Protein AF-A0A2R4CEJ2-F1 (afdb_monomer)

Structure (mmCIF, N/CA/C/O backbone):
data_AF-A0A2R4CEJ2-F1
#
_entry.id   AF-A0A2R4CEJ2-F1
#
loop_
_atom_site.group_PDB
_atom_site.id
_atom_site.type_symbol
_atom_site.label_atom_id
_atom_site.label_alt_id
_atom_site.label_comp_id
_atom_site.label_asym_id
_atom_site.label_entity_id
_atom_site.label_seq_id
_atom_site.pdbx_PDB_ins_code
_atom_site.Cartn_x
_atom_site.Cartn_y
_atom_site.Cartn_z
_atom_site.occupancy
_atom_site.B_iso_or_equiv
_atom_site.auth_seq_id
_atom_site.auth_comp_id
_atom_site.auth_asym_id
_atom_site.auth_atom_id
_atom_site.pdbx_PDB_model_num
ATOM 1 N N . MET A 1 1 ? 48.692 -15.172 18.052 1.00 44.72 1 MET A N 1
ATOM 2 C CA . MET A 1 1 ? 47.766 -15.759 17.066 1.00 44.72 1 MET A CA 1
ATOM 3 C C . MET A 1 1 ? 46.456 -15.059 17.338 1.00 44.72 1 MET A C 1
ATOM 5 O O . MET A 1 1 ? 45.865 -15.313 18.376 1.00 44.72 1 MET A O 1
ATOM 9 N N . ASN A 1 2 ? 46.172 -14.012 16.568 1.00 40.38 2 ASN A N 1
ATOM 10 C CA . ASN A 1 2 ? 45.039 -13.138 16.839 1.00 40.38 2 ASN A CA 1
ATOM 11 C C . ASN A 1 2 ? 43.771 -13.862 16.402 1.00 40.38 2 ASN A C 1
ATOM 13 O O . ASN A 1 2 ? 43.618 -14.170 15.222 1.00 40.38 2 ASN A O 1
ATOM 17 N N . ASP A 1 3 ? 42.916 -14.143 17.377 1.00 45.72 3 ASP A N 1
ATOM 18 C CA . ASP A 1 3 ? 41.530 -14.541 17.183 1.00 45.72 3 ASP A CA 1
ATOM 19 C C . ASP A 1 3 ? 40.802 -13.311 16.625 1.00 45.72 3 ASP A C 1
ATOM 21 O O . ASP A 1 3 ? 40.482 -12.365 17.347 1.00 45.72 3 ASP A O 1
ATOM 25 N N . HIS A 1 4 ? 40.685 -13.244 15.301 1.00 47.09 4 HIS A N 1
ATOM 26 C CA . HIS A 1 4 ? 39.773 -12.316 14.655 1.00 47.09 4 HIS A CA 1
ATOM 27 C C . HIS A 1 4 ? 38.403 -12.980 14.692 1.00 47.09 4 HIS A C 1
ATOM 29 O O . HIS A 1 4 ? 3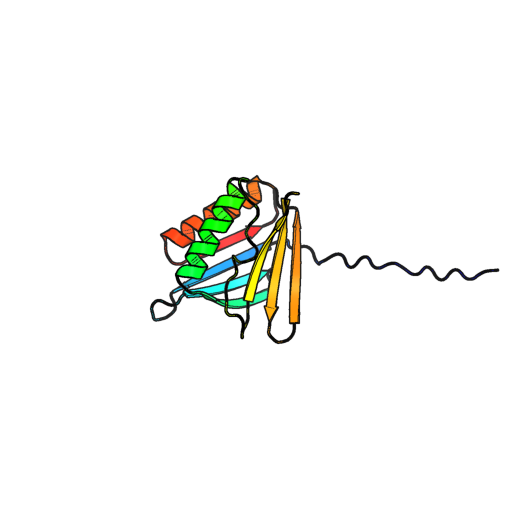8.064 -13.758 13.806 1.00 47.09 4 HIS A O 1
ATOM 35 N N . THR A 1 5 ? 37.643 -12.696 15.748 1.00 50.09 5 THR A N 1
ATOM 36 C CA . THR A 1 5 ? 36.199 -12.899 15.753 1.00 50.09 5 THR A CA 1
ATOM 37 C C . THR A 1 5 ? 35.649 -12.144 14.552 1.00 50.09 5 THR A C 1
ATOM 39 O O . THR A 1 5 ? 35.700 -10.914 14.511 1.00 50.09 5 THR A O 1
ATOM 42 N N . GLU A 1 6 ? 35.198 -12.882 13.542 1.00 46.72 6 GLU A N 1
ATOM 43 C CA . GLU A 1 6 ? 34.441 -12.339 12.426 1.00 46.72 6 GLU A CA 1
ATOM 44 C C . GLU A 1 6 ? 33.155 -11.741 13.004 1.00 46.72 6 GLU A C 1
ATOM 46 O O . GLU A 1 6 ? 32.191 -12.440 13.320 1.00 46.72 6 GLU A O 1
ATOM 51 N N . GLU A 1 7 ? 33.178 -10.427 13.219 1.00 42.41 7 GLU A N 1
ATOM 52 C CA . GLU A 1 7 ? 31.991 -9.610 13.406 1.00 42.41 7 GLU A CA 1
ATOM 53 C C . GLU A 1 7 ? 31.215 -9.708 12.092 1.00 42.41 7 GLU A C 1
ATOM 55 O O . GLU A 1 7 ? 31.474 -8.991 11.127 1.00 42.41 7 GLU A O 1
ATOM 60 N N . ASN A 1 8 ? 30.342 -10.713 12.016 1.00 42.81 8 ASN A N 1
ATOM 61 C CA . ASN A 1 8 ? 29.411 -10.884 10.920 1.00 42.81 8 ASN A CA 1
ATOM 62 C C . ASN A 1 8 ? 28.513 -9.646 10.939 1.00 42.81 8 ASN A C 1
ATOM 64 O O . ASN A 1 8 ? 27.565 -9.570 11.722 1.00 42.81 8 ASN A O 1
ATOM 68 N N . ALA A 1 9 ? 28.878 -8.644 10.140 1.00 48.19 9 ALA A N 1
ATOM 69 C CA . ALA A 1 9 ? 28.053 -7.494 9.846 1.00 48.19 9 ALA A CA 1
ATOM 70 C C . ALA A 1 9 ? 26.783 -8.034 9.191 1.00 48.19 9 ALA A C 1
ATOM 72 O O . ALA A 1 9 ? 26.710 -8.220 7.977 1.00 48.19 9 ALA A O 1
ATOM 73 N N . MET A 1 10 ? 25.794 -8.343 10.026 1.00 43.81 10 MET A N 1
ATOM 74 C CA . MET A 1 10 ? 24.420 -8.523 9.614 1.00 43.81 10 MET A CA 1
ATOM 75 C C . MET A 1 10 ? 24.007 -7.159 9.076 1.00 43.81 10 MET A C 1
ATOM 77 O O . MET A 1 10 ? 23.606 -6.271 9.822 1.00 43.81 10 MET A O 1
ATOM 81 N N . THR A 1 11 ? 24.243 -6.944 7.784 1.00 47.41 11 THR A N 1
ATOM 82 C CA . THR A 1 11 ? 23.563 -5.885 7.058 1.00 47.41 11 THR A CA 1
ATOM 83 C C . THR A 1 11 ? 22.089 -6.150 7.309 1.00 47.41 11 THR A C 1
ATOM 85 O O . THR A 1 11 ? 21.596 -7.239 7.016 1.00 47.41 11 THR A O 1
ATOM 88 N N . ASP A 1 12 ? 21.430 -5.220 7.993 1.00 55.81 12 ASP A N 1
ATOM 89 C CA . ASP A 1 12 ? 20.002 -5.279 8.284 1.00 55.81 12 ASP A CA 1
ATOM 90 C C . ASP A 1 12 ? 19.277 -5.117 6.939 1.00 55.81 12 ASP A C 1
ATOM 92 O O . ASP A 1 12 ? 18.872 -4.029 6.535 1.00 55.81 12 ASP A O 1
ATOM 96 N N . GLN A 1 13 ? 19.276 -6.185 6.138 1.00 74.94 13 GLN A N 1
ATOM 97 C CA . GLN A 1 13 ? 18.490 -6.250 4.924 1.00 74.94 13 GLN A CA 1
ATOM 98 C C . GLN A 1 13 ? 17.042 -6.334 5.377 1.00 74.94 13 GLN A C 1
ATOM 100 O O . GLN A 1 13 ? 16.637 -7.305 6.024 1.00 74.94 13 GLN A O 1
ATOM 105 N N . LEU A 1 14 ? 16.275 -5.299 5.036 1.00 87.81 14 LEU A N 1
ATOM 106 C CA . LEU A 1 14 ? 14.835 -5.306 5.229 1.00 87.81 14 LEU A CA 1
ATOM 107 C C . LEU A 1 14 ? 14.245 -6.574 4.593 1.00 87.81 14 LEU A C 1
ATOM 109 O O . LEU A 1 14 ? 14.719 -7.016 3.540 1.00 87.81 14 LEU A O 1
ATOM 113 N N . PRO A 1 15 ? 13.233 -7.186 5.228 1.00 91.19 15 PRO A N 1
ATOM 114 C CA . PRO A 1 15 ? 12.600 -8.372 4.680 1.00 91.19 15 PRO A CA 1
ATOM 115 C C . PRO A 1 15 ? 12.001 -8.065 3.304 1.00 91.19 15 PRO A C 1
ATOM 117 O O . PRO A 1 15 ? 11.393 -7.016 3.094 1.00 91.19 15 PRO A O 1
ATOM 120 N N . GLU A 1 16 ? 12.138 -9.004 2.375 1.00 93.00 16 GLU A N 1
ATOM 121 C CA . GLU A 1 16 ? 11.598 -8.853 1.026 1.00 93.00 16 GLU A CA 1
ATOM 122 C C . GLU A 1 16 ? 10.059 -8.849 1.045 1.00 93.00 16 GLU A C 1
ATOM 124 O O . GLU A 1 16 ? 9.418 -9.673 1.708 1.00 93.00 16 GLU A O 1
ATOM 129 N N . LEU A 1 17 ? 9.455 -7.917 0.314 1.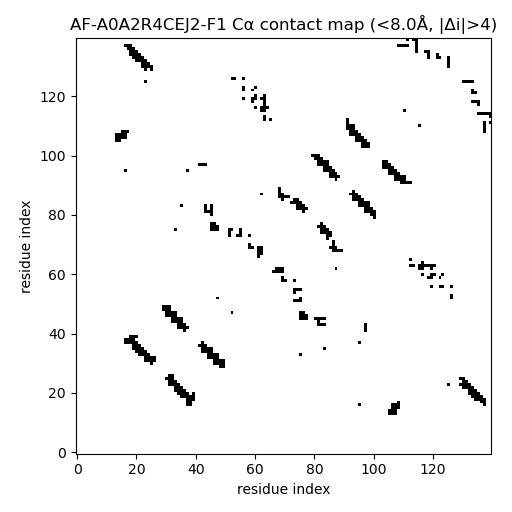00 91.75 17 LEU A N 1
ATOM 130 C CA . LEU A 1 17 ? 8.038 -7.903 -0.019 1.00 91.75 17 LEU A CA 1
ATOM 131 C C . LEU A 1 17 ? 7.850 -8.718 -1.297 1.00 91.75 17 LEU A C 1
ATOM 133 O O . LEU A 1 17 ? 8.432 -8.392 -2.317 1.00 91.75 17 LEU A O 1
ATOM 137 N N . VAL A 1 18 ? 7.014 -9.749 -1.265 1.00 91.31 18 VAL A N 1
ATOM 138 C CA . VAL A 1 18 ? 6.730 -10.620 -2.421 1.00 91.31 18 VAL A CA 1
ATOM 139 C C . VAL A 1 18 ? 5.306 -10.402 -2.935 1.00 91.31 18 VAL A C 1
ATOM 141 O O . VAL A 1 18 ? 5.029 -10.527 -4.130 1.00 91.31 18 VAL A O 1
ATOM 144 N N . SER A 1 19 ? 4.393 -10.050 -2.030 1.00 92.25 19 SER A N 1
ATOM 145 C CA . SER A 1 19 ? 2.986 -9.810 -2.341 1.00 92.25 19 SER A CA 1
ATOM 146 C C . SER A 1 19 ? 2.397 -8.713 -1.462 1.00 92.25 19 SER A C 1
ATOM 148 O O . SER A 1 19 ? 2.648 -8.689 -0.253 1.00 92.25 19 SER A O 1
ATOM 150 N N . LEU A 1 20 ? 1.533 -7.896 -2.050 1.00 93.00 20 LEU A N 1
ATOM 151 C CA . LEU A 1 20 ? 0.717 -6.883 -1.394 1.00 93.00 20 LEU A CA 1
ATOM 152 C C . LEU A 1 20 ? -0.742 -7.117 -1.784 1.00 93.00 20 LEU A C 1
ATOM 154 O O . LEU A 1 20 ? -1.065 -7.175 -2.967 1.00 93.00 20 LEU A O 1
ATOM 158 N N . ARG A 1 21 ? -1.624 -7.197 -0.792 1.00 94.69 21 ARG A N 1
ATOM 159 C CA . ARG A 1 21 ? -3.071 -7.136 -0.991 1.00 94.69 21 ARG A CA 1
ATOM 160 C C . ARG A 1 21 ? -3.630 -5.920 -0.265 1.00 94.69 21 ARG A C 1
ATOM 162 O O . ARG A 1 21 ? -3.295 -5.710 0.899 1.00 94.69 21 ARG A O 1
ATOM 169 N N . ILE A 1 22 ? -4.491 -5.156 -0.931 1.00 93.50 22 ILE A N 1
ATOM 170 C CA . ILE A 1 22 ? -5.271 -4.075 -0.324 1.00 93.50 22 ILE A CA 1
ATOM 171 C C . ILE A 1 22 ? -6.744 -4.307 -0.639 1.00 93.50 22 ILE A C 1
ATOM 173 O O . ILE A 1 22 ? -7.138 -4.330 -1.800 1.00 93.50 22 ILE A O 1
ATOM 177 N N . GLU A 1 23 ? -7.563 -4.473 0.387 1.00 94.25 23 GLU A N 1
ATOM 178 C CA . GLU A 1 23 ? -9.011 -4.624 0.267 1.00 94.25 23 GLU A CA 1
ATOM 179 C C . GLU A 1 23 ? -9.674 -3.366 0.819 1.00 94.25 23 GLU A C 1
ATOM 181 O O . GLU A 1 23 ? -9.566 -3.088 2.011 1.00 94.25 23 GLU A O 1
ATOM 186 N N . PHE A 1 24 ? -10.348 -2.607 -0.043 1.00 90.94 24 PHE A N 1
ATOM 187 C CA . PHE A 1 24 ? -11.159 -1.463 0.353 1.00 90.94 24 PHE A CA 1
ATOM 188 C C . PHE A 1 24 ? -12.615 -1.887 0.466 1.00 90.94 24 PHE A C 1
ATOM 190 O O . PHE A 1 24 ? -13.221 -2.324 -0.514 1.00 90.94 24 PHE A O 1
ATOM 197 N N . THR A 1 25 ? -13.187 -1.703 1.648 1.00 88.69 25 THR A N 1
ATOM 198 C CA . THR A 1 25 ? -14.608 -1.926 1.914 1.00 88.69 25 THR A CA 1
ATOM 199 C C . THR A 1 25 ? -15.263 -0.621 2.332 1.00 88.69 25 THR A C 1
ATOM 201 O O . THR A 1 25 ? -14.694 0.149 3.112 1.00 88.69 25 THR A O 1
ATOM 204 N N . LEU A 1 26 ? -16.478 -0.374 1.844 1.00 77.06 26 LEU A N 1
ATOM 205 C CA . LEU A 1 26 ? -17.318 0.688 2.389 1.00 77.06 26 LEU A CA 1
ATOM 206 C C . LEU A 1 26 ? -17.664 0.333 3.840 1.00 77.06 26 LEU A C 1
ATOM 208 O O . LEU A 1 26 ? -18.306 -0.689 4.094 1.00 77.06 26 LEU A O 1
ATOM 212 N N . ALA A 1 27 ? -17.238 1.162 4.795 1.00 62.34 27 ALA A N 1
ATOM 213 C CA . ALA A 1 27 ? -17.790 1.080 6.137 1.00 62.34 27 ALA A CA 1
ATOM 214 C C . ALA A 1 27 ? -19.194 1.709 6.127 1.00 62.34 27 ALA A C 1
ATOM 216 O O . ALA A 1 27 ? -19.596 2.392 5.183 1.00 62.34 27 ALA A O 1
ATOM 217 N N . ILE A 1 28 ? -19.991 1.456 7.164 1.00 49.78 28 ILE A N 1
ATOM 218 C CA . ILE A 1 28 ? -21.330 2.047 7.273 1.00 49.78 28 ILE A CA 1
ATOM 219 C C . ILE A 1 28 ? -21.171 3.566 7.489 1.00 49.78 28 ILE A C 1
ATOM 221 O O . ILE A 1 28 ? -20.893 3.994 8.605 1.00 49.78 28 ILE A O 1
ATOM 225 N N . GLY A 1 29 ? -21.336 4.372 6.432 1.00 56.03 29 GLY A N 1
ATOM 226 C CA . GLY A 1 29 ? -21.088 5.824 6.428 1.00 56.03 29 GLY A CA 1
ATOM 227 C C . GLY A 1 29 ? -20.330 6.284 5.171 1.00 56.03 29 GLY A C 1
ATOM 228 O O . GLY A 1 29 ? -20.300 5.565 4.178 1.00 56.03 29 GLY A O 1
ATOM 229 N N . GLU A 1 30 ? -19.730 7.483 5.199 1.00 57.34 30 GLU A N 1
ATOM 230 C CA . GLU A 1 30 ? -18.782 7.956 4.161 1.00 57.34 30 GLU A CA 1
ATOM 231 C C . GLU A 1 30 ? -17.343 7.448 4.392 1.00 57.34 30 GLU A C 1
ATOM 233 O O . GLU A 1 30 ? -16.458 7.669 3.563 1.00 57.34 30 GLU A O 1
ATOM 238 N N . ASP A 1 31 ? -17.109 6.755 5.506 1.00 72.94 31 ASP A N 1
ATOM 239 C CA . ASP A 1 31 ? -15.795 6.249 5.884 1.00 72.94 31 ASP A CA 1
ATOM 240 C C . ASP A 1 31 ? -15.482 4.940 5.147 1.00 72.94 31 ASP A C 1
ATOM 242 O O . ASP A 1 31 ? -16.326 4.049 5.012 1.00 72.94 31 ASP A O 1
ATOM 246 N N . LYS A 1 32 ? -14.247 4.805 4.658 1.00 82.19 32 LYS A N 1
ATOM 247 C CA . LYS A 1 32 ? -13.743 3.555 4.082 1.00 82.19 32 LYS A CA 1
ATOM 248 C C . LYS A 1 32 ? -12.884 2.835 5.109 1.00 82.19 32 LYS A C 1
ATOM 250 O O . LYS A 1 32 ? -12.224 3.461 5.934 1.00 82.19 32 LYS A O 1
ATOM 255 N N . GLU A 1 33 ? -12.847 1.518 5.016 1.00 90.56 33 GLU A N 1
ATOM 256 C CA . GLU A 1 33 ? -11.854 0.701 5.705 1.00 90.56 33 GLU A CA 1
ATOM 257 C C . GLU A 1 33 ? -10.963 0.043 4.654 1.00 90.56 33 GLU A C 1
ATOM 259 O O . GLU A 1 33 ? -11.455 -0.445 3.634 1.00 90.56 33 GLU A O 1
ATOM 264 N N . ALA A 1 34 ? -9.653 0.060 4.888 1.00 92.75 34 ALA A N 1
ATOM 265 C CA . ALA A 1 34 ? -8.695 -0.679 4.088 1.00 92.75 34 ALA A CA 1
ATOM 266 C C . ALA A 1 34 ? -8.050 -1.770 4.934 1.00 92.75 34 ALA A C 1
ATOM 268 O O . ALA A 1 34 ? -7.423 -1.497 5.959 1.00 92.75 34 ALA A O 1
ATOM 269 N N . ARG A 1 35 ? -8.149 -3.010 4.468 1.00 94.94 35 ARG A N 1
ATOM 270 C CA . ARG A 1 35 ? -7.343 -4.114 4.970 1.00 94.94 35 ARG A CA 1
ATOM 271 C C . ARG A 1 35 ? -6.133 -4.280 4.065 1.00 94.94 35 ARG A C 1
ATOM 273 O O . ARG A 1 35 ? -6.277 -4.609 2.892 1.00 94.94 35 ARG A O 1
ATOM 280 N N . VAL A 1 36 ? -4.943 -4.081 4.615 1.00 94.75 36 VAL A N 1
ATOM 281 C CA . VAL A 1 36 ? -3.682 -4.268 3.895 1.00 94.75 36 VAL A CA 1
ATOM 282 C C . VAL A 1 36 ? -2.975 -5.494 4.434 1.00 94.75 36 VAL A C 1
ATOM 284 O O . VAL A 1 36 ? -2.759 -5.589 5.638 1.00 94.75 36 VAL A O 1
ATOM 287 N N . THR A 1 37 ? -2.582 -6.407 3.551 1.00 95.62 37 THR A N 1
ATOM 288 C CA . THR A 1 37 ? -1.826 -7.612 3.891 1.00 95.62 37 THR A CA 1
ATOM 289 C C . THR A 1 37 ? -0.529 -7.669 3.085 1.00 95.62 37 THR A C 1
ATOM 291 O O . THR A 1 37 ? -0.552 -7.711 1.856 1.00 95.62 37 THR A O 1
ATOM 294 N N . LEU A 1 38 ? 0.606 -7.724 3.785 1.00 93.81 38 LEU A N 1
ATOM 295 C CA . LEU A 1 38 ? 1.940 -7.932 3.220 1.00 93.81 38 LEU A CA 1
ATOM 296 C C . LEU A 1 38 ? 2.353 -9.398 3.391 1.00 93.81 38 LEU A C 1
ATOM 298 O O . LEU A 1 38 ? 2.149 -9.994 4.455 1.00 93.81 38 LEU A O 1
ATOM 302 N N . ASN A 1 39 ? 2.929 -9.994 2.343 1.00 93.81 39 ASN A N 1
ATOM 303 C CA . ASN A 1 39 ? 3.414 -11.385 2.330 1.00 93.81 39 ASN A CA 1
ATOM 304 C C . ASN A 1 39 ? 2.391 -12.408 2.869 1.00 93.81 39 ASN A C 1
ATOM 306 O O . ASN A 1 39 ? 2.748 -13.374 3.546 1.00 93.81 39 ASN A O 1
ATOM 310 N N . GLY A 1 40 ? 1.098 -12.151 2.648 1.00 90.62 40 GLY A N 1
ATOM 311 C CA . GLY A 1 40 ? -0.008 -13.006 3.088 1.00 90.62 40 GLY A CA 1
ATOM 312 C C . GLY A 1 40 ? -0.211 -13.127 4.606 1.00 90.62 40 GLY A C 1
ATOM 313 O O . GLY A 1 40 ? -1.068 -13.901 5.024 1.00 90.62 40 GLY A O 1
ATOM 314 N N . SER A 1 41 ? 0.551 -12.411 5.441 1.00 90.44 41 SER A N 1
ATOM 315 C CA . SER A 1 41 ? 0.541 -12.628 6.897 1.00 90.44 41 SER A CA 1
ATOM 316 C C . SER A 1 41 ? 0.577 -11.352 7.733 1.00 90.44 41 SER A C 1
ATOM 318 O O . SER A 1 41 ? -0.125 -11.279 8.742 1.00 90.44 41 SER A O 1
ATOM 320 N N . ASP A 1 42 ? 1.323 -10.322 7.327 1.00 93.06 42 ASP A N 1
ATOM 321 C CA . ASP A 1 42 ? 1.376 -9.066 8.076 1.00 93.06 42 ASP A CA 1
ATOM 322 C C . ASP A 1 42 ? 0.197 -8.183 7.665 1.00 93.06 42 ASP A C 1
ATOM 324 O O . ASP A 1 42 ? 0.180 -7.645 6.562 1.00 93.06 42 ASP A O 1
ATOM 328 N N . THR A 1 43 ? -0.833 -8.112 8.510 1.00 94.56 43 THR A N 1
ATOM 329 C CA . THR A 1 43 ? -2.094 -7.429 8.182 1.00 94.56 43 THR A CA 1
ATOM 330 C C . THR A 1 43 ? -2.335 -6.219 9.078 1.00 94.56 43 THR A C 1
ATOM 332 O O . THR A 1 43 ? -2.140 -6.300 10.293 1.00 94.56 43 THR A O 1
ATOM 335 N N . ALA A 1 44 ? -2.804 -5.125 8.484 1.00 93.62 44 ALA A N 1
ATOM 336 C CA . ALA A 1 44 ? -3.355 -3.964 9.174 1.00 93.62 44 ALA A CA 1
ATOM 337 C C . ALA A 1 44 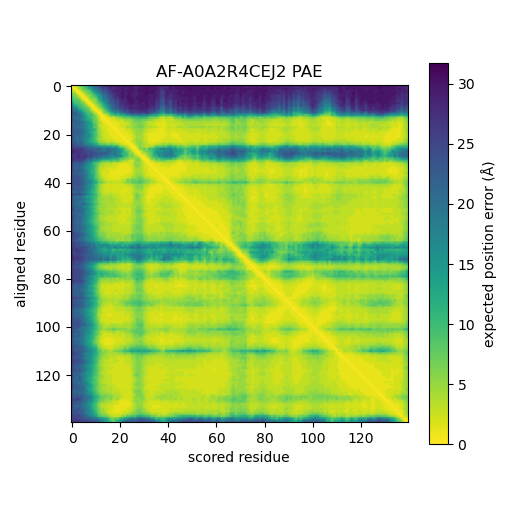? -4.754 -3.653 8.639 1.00 93.62 44 ALA A C 1
ATOM 339 O O . ALA A 1 44 ? -5.027 -3.846 7.454 1.00 93.62 44 ALA A O 1
ATOM 340 N N . ILE A 1 45 ? -5.628 -3.177 9.520 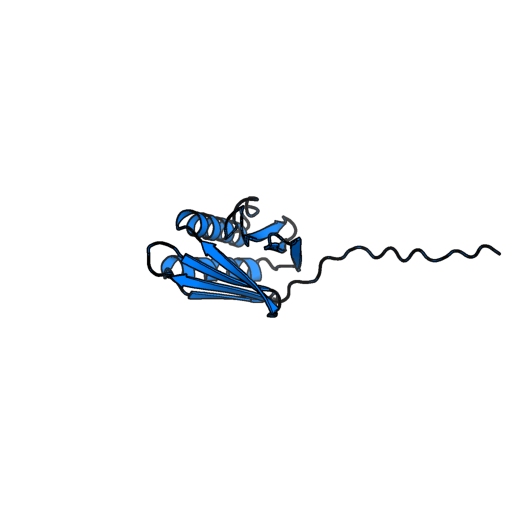1.00 92.69 45 ILE A N 1
ATOM 341 C CA . ILE A 1 45 ? -6.960 -2.687 9.171 1.00 92.69 45 ILE A CA 1
ATOM 342 C C . ILE A 1 45 ? -6.985 -1.221 9.564 1.00 92.69 45 ILE A C 1
ATOM 344 O O . ILE A 1 45 ? -6.781 -0.893 10.733 1.00 92.69 45 ILE A O 1
ATOM 348 N N . VAL A 1 46 ? -7.170 -0.345 8.582 1.00 92.06 46 VAL A N 1
ATOM 349 C CA . VAL A 1 46 ? -7.031 1.094 8.776 1.00 92.06 46 VAL A CA 1
ATOM 350 C C . VAL A 1 46 ? -8.258 1.841 8.261 1.00 92.06 46 VAL A C 1
ATOM 352 O O . VAL A 1 46 ? -8.739 1.538 7.167 1.00 92.06 46 VAL A O 1
ATOM 355 N N . PRO A 1 47 ? -8.768 2.836 9.010 1.00 91.19 47 PRO A N 1
ATOM 356 C CA . PRO A 1 47 ? -9.760 3.752 8.472 1.00 91.19 47 PRO A CA 1
ATOM 357 C C . PRO A 1 47 ? -9.117 4.609 7.378 1.00 91.19 47 PRO A C 1
ATOM 359 O O . PRO A 1 47 ? -7.952 5.002 7.474 1.00 91.19 47 PRO A O 1
ATOM 362 N N . VAL A 1 48 ? -9.879 4.906 6.335 1.00 89.38 48 VAL A N 1
ATOM 363 C CA . VAL A 1 48 ? -9.428 5.686 5.185 1.00 89.38 48 VAL A CA 1
ATOM 364 C C . VAL A 1 48 ? -10.461 6.761 4.892 1.00 89.38 48 VAL A C 1
ATOM 366 O O . VAL A 1 48 ? -11.606 6.466 4.548 1.00 89.38 48 VAL A O 1
ATOM 369 N N . SER A 1 49 ? -10.052 8.024 5.008 1.00 87.00 49 SER A N 1
ATOM 370 C CA . SER A 1 49 ? -10.900 9.136 4.583 1.00 87.00 49 SER A CA 1
ATOM 371 C C . SER A 1 49 ? -10.970 9.225 3.053 1.00 87.00 49 SER A C 1
ATOM 373 O O . SER A 1 49 ? -10.070 8.776 2.338 1.00 87.00 49 SER A O 1
ATOM 375 N N . ALA A 1 50 ? -12.006 9.884 2.529 1.00 83.06 50 ALA A N 1
ATOM 376 C CA . ALA A 1 50 ? -12.123 10.143 1.092 1.00 83.06 50 ALA A CA 1
ATOM 377 C C . ALA A 1 50 ? -10.908 10.906 0.523 1.00 83.06 50 ALA A C 1
ATOM 379 O O . ALA A 1 50 ? -10.466 10.622 -0.592 1.00 83.06 50 ALA A O 1
ATOM 380 N N . SER A 1 51 ? -10.334 11.839 1.295 1.00 85.06 51 SER A N 1
ATOM 381 C CA . SER A 1 51 ? -9.134 12.576 0.884 1.00 85.06 51 SER A CA 1
ATOM 382 C C . SER A 1 51 ? -7.901 11.677 0.837 1.00 85.06 51 SER A C 1
ATOM 384 O O . SER A 1 51 ? -7.200 11.687 -0.164 1.00 85.06 51 SER A O 1
ATOM 386 N N . GLN A 1 52 ? -7.678 10.834 1.855 1.00 87.56 52 GLN A N 1
ATOM 387 C CA . GLN A 1 52 ? -6.559 9.885 1.861 1.00 87.56 52 GLN A CA 1
ATOM 388 C C . GLN A 1 52 ? -6.639 8.920 0.686 1.00 87.56 52 GLN A C 1
ATOM 390 O O . GLN A 1 52 ? -5.634 8.649 0.044 1.00 87.56 52 GLN A O 1
ATOM 395 N N . PHE A 1 53 ? -7.837 8.421 0.391 1.00 86.69 53 PHE A N 1
ATOM 396 C CA . PHE A 1 53 ? -8.055 7.537 -0.743 1.00 86.69 53 PHE A CA 1
ATOM 397 C C . PHE A 1 53 ? -7.730 8.222 -2.077 1.00 86.69 53 PHE A C 1
ATOM 399 O O . PHE A 1 53 ? -7.037 7.645 -2.910 1.00 86.69 53 PHE A O 1
ATOM 406 N N . THR A 1 54 ? -8.173 9.472 -2.242 1.00 85.44 54 THR A N 1
ATOM 407 C CA . THR A 1 54 ? -7.898 10.284 -3.438 1.00 85.44 54 THR A CA 1
ATOM 408 C C . THR A 1 54 ? -6.404 10.573 -3.595 1.00 85.44 54 THR A C 1
ATOM 410 O O . THR A 1 54 ? -5.853 10.393 -4.678 1.00 85.44 54 THR A O 1
ATOM 413 N N . ASP A 1 55 ? -5.732 10.979 -2.516 1.00 85.88 55 ASP A N 1
ATOM 414 C CA . ASP A 1 55 ? -4.296 11.278 -2.525 1.00 85.88 55 ASP A CA 1
ATOM 415 C C . ASP A 1 55 ? -3.463 10.019 -2.810 1.00 85.88 55 ASP A C 1
ATOM 417 O O . ASP A 1 55 ? -2.459 10.074 -3.524 1.00 85.88 55 ASP A O 1
ATOM 421 N N . PHE A 1 56 ? -3.891 8.871 -2.278 1.00 86.69 56 PHE A N 1
ATOM 422 C CA . PHE A 1 56 ? -3.233 7.586 -2.488 1.00 86.69 56 PHE A CA 1
ATOM 423 C C . PHE A 1 56 ? -3.365 7.097 -3.938 1.00 86.69 56 PHE A C 1
ATOM 425 O O . PHE A 1 56 ? -2.364 6.685 -4.524 1.00 86.69 56 PHE A O 1
ATOM 432 N N . ASP A 1 57 ? -4.560 7.198 -4.536 1.00 88.19 57 ASP A N 1
ATOM 433 C CA . ASP A 1 57 ? -4.790 6.907 -5.962 1.00 88.19 57 ASP A CA 1
ATOM 434 C C . ASP A 1 57 ? -3.938 7.813 -6.864 1.00 88.19 57 ASP A C 1
ATOM 436 O O . ASP A 1 57 ? -3.160 7.332 -7.690 1.00 88.19 57 ASP A O 1
ATOM 440 N N . ALA A 1 58 ? -4.005 9.131 -6.649 1.00 85.56 58 ALA A N 1
ATOM 441 C CA . ALA A 1 58 ? -3.262 10.104 -7.446 1.00 85.56 58 ALA A CA 1
ATOM 442 C C . ALA A 1 58 ? -1.741 9.899 -7.356 1.00 85.56 58 ALA A C 1
ATOM 444 O O . ALA A 1 58 ? -1.036 9.989 -8.366 1.00 85.56 58 ALA A O 1
ATOM 445 N N . GLY A 1 59 ? -1.229 9.594 -6.160 1.00 84.06 59 GLY A N 1
ATOM 446 C CA . GLY A 1 59 ? 0.174 9.258 -5.969 1.00 84.06 59 GLY A CA 1
ATOM 447 C C . GLY A 1 59 ? 0.570 8.015 -6.766 1.00 84.06 59 GLY A C 1
ATOM 448 O O . GLY A 1 59 ? 1.549 8.051 -7.516 1.00 84.06 59 GLY A O 1
ATOM 449 N N . LEU A 1 60 ? -0.177 6.915 -6.621 1.00 85.81 60 LEU A N 1
ATOM 450 C CA . LEU A 1 60 ? 0.145 5.664 -7.310 1.00 85.81 60 LEU A CA 1
ATOM 451 C C . LEU A 1 60 ? 0.082 5.829 -8.831 1.00 85.81 60 LEU A C 1
ATOM 453 O O . LEU A 1 60 ? 0.969 5.333 -9.524 1.00 85.81 60 LEU A O 1
ATOM 457 N N . ALA A 1 61 ? -0.880 6.593 -9.353 1.00 85.06 61 ALA A N 1
ATOM 458 C CA . ALA A 1 61 ? -0.942 6.940 -10.771 1.00 85.06 61 ALA A CA 1
ATOM 459 C C . ALA A 1 61 ? 0.330 7.668 -11.253 1.00 85.06 61 ALA A C 1
ATOM 461 O O . ALA A 1 61 ? 0.858 7.358 -12.324 1.00 85.06 61 ALA A O 1
ATOM 462 N N . ALA A 1 62 ? 0.874 8.594 -10.456 1.00 83.50 62 ALA A N 1
ATOM 463 C CA . ALA A 1 62 ? 2.111 9.300 -10.794 1.00 83.50 62 ALA A CA 1
ATOM 464 C C . ALA A 1 62 ? 3.344 8.375 -10.805 1.00 83.50 62 ALA A C 1
ATOM 466 O O . ALA A 1 62 ? 4.197 8.510 -11.693 1.00 83.50 62 ALA A O 1
ATOM 467 N N . VAL A 1 63 ? 3.405 7.414 -9.872 1.00 82.19 63 VAL A N 1
ATOM 468 C CA . VAL A 1 63 ? 4.436 6.360 -9.825 1.00 82.19 63 VAL A CA 1
ATOM 469 C C . VAL A 1 63 ? 4.331 5.435 -11.036 1.00 82.19 63 VAL A C 1
ATOM 471 O O . VAL A 1 63 ? 5.335 5.188 -11.702 1.00 82.19 63 VAL A O 1
ATOM 474 N N . GLY A 1 64 ? 3.124 4.967 -11.370 1.00 81.19 64 GLY A N 1
ATOM 475 C CA . GLY A 1 64 ? 2.881 4.124 -12.545 1.00 81.19 64 GLY A CA 1
ATOM 476 C C . GLY A 1 64 ? 3.263 4.813 -13.859 1.00 81.19 64 GLY A C 1
ATOM 477 O O . GLY A 1 64 ? 3.799 4.177 -14.763 1.00 81.19 64 GLY A O 1
ATOM 478 N N . ALA A 1 65 ? 3.077 6.133 -13.939 1.00 78.44 65 ALA A N 1
ATOM 479 C CA . ALA A 1 65 ? 3.519 6.953 -15.066 1.00 78.44 65 ALA A CA 1
ATOM 480 C C . ALA A 1 65 ? 5.030 7.272 -15.056 1.00 78.44 65 ALA A C 1
ATOM 482 O O . ALA A 1 65 ? 5.517 7.927 -15.977 1.00 78.44 65 ALA A O 1
ATOM 483 N N . GLN A 1 66 ? 5.769 6.849 -14.023 1.00 74.62 66 GLN A N 1
ATOM 484 C CA . GLN A 1 66 ? 7.186 7.163 -13.793 1.00 74.62 66 GLN A CA 1
ATOM 485 C C . GLN A 1 66 ? 7.493 8.667 -13.770 1.00 74.62 66 GLN A C 1
ATOM 487 O O . GLN A 1 66 ? 8.605 9.098 -14.076 1.00 74.62 66 GLN A O 1
ATOM 492 N N . THR A 1 67 ? 6.500 9.491 -13.441 1.00 62.69 67 THR A N 1
ATOM 493 C CA . THR A 1 67 ? 6.646 10.952 -13.494 1.00 62.69 67 THR A CA 1
ATOM 494 C C . THR A 1 67 ? 7.082 11.538 -12.159 1.00 62.69 67 THR A C 1
ATOM 496 O O . THR A 1 67 ? 7.672 12.619 -12.143 1.00 62.69 67 THR A O 1
ATOM 499 N N . GLN A 1 68 ? 6.816 10.842 -11.048 1.00 63.44 68 GLN A N 1
ATOM 500 C CA . GLN A 1 68 ? 7.171 11.268 -9.695 1.00 63.44 68 GLN A CA 1
ATOM 501 C C . GLN A 1 68 ? 7.407 10.067 -8.773 1.00 63.44 68 GLN A C 1
ATOM 503 O O . GLN A 1 68 ? 6.837 8.99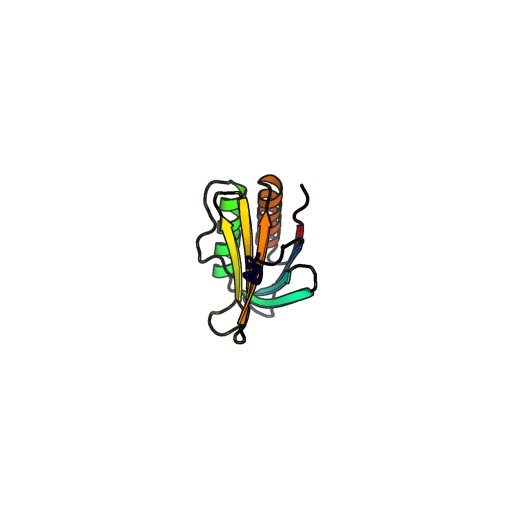5 -8.968 1.00 63.44 68 GLN A O 1
ATOM 508 N N . GLN A 1 69 ? 8.213 10.282 -7.731 1.00 67.75 69 GLN A N 1
ATOM 509 C CA . GLN A 1 69 ? 8.171 9.441 -6.536 1.00 67.75 69 GLN A CA 1
ATOM 510 C C . GLN A 1 69 ? 6.861 9.704 -5.790 1.00 67.75 69 GLN A C 1
ATOM 512 O O . GLN A 1 69 ? 6.359 10.831 -5.796 1.00 67.75 69 GLN A O 1
ATOM 517 N N . LEU A 1 70 ? 6.325 8.685 -5.120 1.00 66.06 70 LEU A N 1
ATOM 518 C CA . LEU A 1 70 ? 5.173 8.869 -4.244 1.00 66.06 70 LEU A CA 1
ATOM 519 C C . LEU A 1 70 ? 5.577 9.840 -3.125 1.00 66.06 70 LEU A C 1
ATOM 521 O O . LEU A 1 70 ? 6.541 9.553 -2.411 1.00 66.06 70 LEU A O 1
ATOM 525 N N . PRO A 1 71 ? 4.912 10.998 -2.966 1.00 59.78 71 PRO A N 1
ATOM 526 C CA . PRO A 1 71 ? 5.267 11.913 -1.895 1.00 59.78 71 PRO A CA 1
ATOM 527 C C . PRO A 1 71 ? 5.097 11.203 -0.548 1.00 59.78 71 PRO A C 1
ATOM 529 O O . PRO A 1 71 ? 4.106 10.498 -0.339 1.00 59.78 71 PRO A O 1
ATOM 532 N N . ALA A 1 72 ? 6.051 11.414 0.366 1.00 53.22 72 ALA A N 1
ATOM 533 C CA . ALA A 1 72 ? 5.992 10.941 1.747 1.00 53.22 72 ALA A CA 1
ATOM 534 C C . ALA A 1 72 ? 4.734 11.516 2.427 1.00 53.22 72 ALA A C 1
ATOM 536 O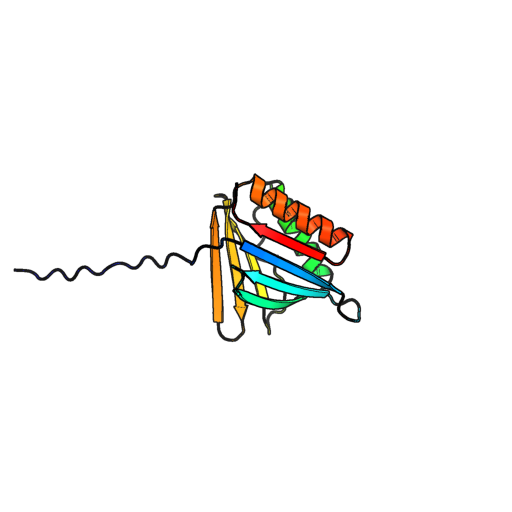 O . ALA A 1 72 ? 4.738 12.623 2.962 1.00 53.22 72 ALA A O 1
ATOM 537 N N . GLY A 1 73 ? 3.611 10.811 2.311 1.00 54.47 73 GLY A N 1
ATOM 538 C CA . GLY A 1 73 ? 2.289 11.378 2.579 1.00 54.47 73 GLY A CA 1
ATOM 539 C C . GLY A 1 73 ? 1.131 10.526 2.067 1.00 54.47 73 GLY A C 1
ATOM 540 O O . GLY A 1 73 ? 0.095 10.477 2.729 1.00 54.47 73 GLY A O 1
ATOM 541 N N . ALA A 1 74 ? 1.317 9.781 0.973 1.00 70.62 74 ALA A N 1
ATOM 542 C CA . ALA A 1 74 ? 0.339 8.797 0.513 1.00 70.62 74 ALA A CA 1
ATOM 543 C C . ALA A 1 74 ? 0.342 7.579 1.454 1.00 70.62 74 ALA A C 1
ATOM 545 O O . ALA A 1 74 ? 1.084 6.611 1.298 1.00 70.62 74 ALA A O 1
ATOM 546 N N . SER A 1 75 ? -0.481 7.668 2.492 1.00 86.38 75 SER A N 1
ATOM 547 C CA . SER A 1 75 ? -0.614 6.650 3.527 1.00 86.38 75 SER A CA 1
ATOM 548 C C . SER A 1 75 ? -2.067 6.492 3.937 1.00 86.38 75 SER A C 1
ATOM 550 O O . SER A 1 75 ? -2.836 7.455 3.937 1.00 86.38 75 SER A O 1
ATOM 552 N N . LEU A 1 76 ? -2.415 5.272 4.314 1.00 90.00 76 LEU A N 1
ATOM 553 C CA . LEU A 1 76 ? -3.733 4.895 4.802 1.00 90.00 76 LEU A CA 1
ATOM 554 C C . LEU A 1 76 ? -3.690 4.806 6.330 1.00 90.00 76 LEU A C 1
ATOM 556 O O . LEU A 1 76 ? -2.671 4.399 6.891 1.00 90.00 76 LEU A O 1
ATOM 560 N N . GLY A 1 77 ? -4.783 5.158 7.005 1.00 89.75 77 GLY A N 1
ATOM 561 C CA . GLY A 1 77 ? -4.854 5.146 8.467 1.00 89.75 77 GLY A CA 1
ATOM 562 C C . GLY A 1 77 ? -4.512 6.470 9.140 1.00 89.75 77 GLY A C 1
ATOM 563 O O . GLY A 1 77 ? -4.135 7.453 8.501 1.00 89.75 77 GLY A O 1
ATOM 564 N N . GLY A 1 78 ? -4.699 6.500 10.458 1.00 82.31 78 GLY A N 1
ATOM 565 C CA . GLY A 1 78 ? -4.525 7.691 11.290 1.00 82.31 78 GLY A CA 1
ATOM 566 C C . GLY A 1 78 ? -3.161 7.748 11.977 1.00 82.31 78 GLY A C 1
ATOM 567 O O . GLY A 1 78 ? -2.468 6.746 12.107 1.00 82.31 78 GLY A O 1
ATOM 568 N N . SER A 1 79 ? -2.785 8.927 12.477 1.00 77.62 79 SER A N 1
ATOM 569 C CA . SER A 1 79 ? -1.531 9.124 13.223 1.00 77.62 79 SER A CA 1
ATOM 570 C C . SER A 1 79 ? -1.516 8.466 14.607 1.00 77.62 79 SER A C 1
ATOM 572 O O . SER A 1 79 ? -0.444 8.235 15.154 1.00 77.62 79 SER A O 1
ATOM 574 N N . GLU A 1 80 ? -2.691 8.203 15.184 1.00 81.19 80 GLU A N 1
ATOM 575 C CA . GLU A 1 80 ? -2.849 7.639 16.534 1.00 81.19 80 GLU A CA 1
ATOM 576 C C . GLU A 1 80 ? -3.131 6.122 16.534 1.00 81.19 80 GLU A C 1
ATOM 578 O O . GLU A 1 80 ? -3.231 5.518 17.600 1.00 81.19 80 GLU A O 1
ATOM 583 N N . GLY A 1 81 ? -3.256 5.499 15.355 1.00 86.62 81 GLY A N 1
ATOM 584 C CA . GLY A 1 81 ? -3.584 4.080 15.191 1.00 86.62 81 GLY A CA 1
ATOM 585 C C . GLY A 1 81 ? -2.663 3.370 14.204 1.00 86.62 81 GLY A C 1
ATOM 586 O O . GLY A 1 81 ? -1.546 3.818 13.943 1.00 86.62 81 GLY A O 1
ATOM 587 N N . ASP A 1 82 ? -3.140 2.253 13.656 1.00 91.06 82 ASP A N 1
ATOM 588 C CA . ASP A 1 82 ? -2.442 1.576 12.569 1.00 91.06 82 ASP A CA 1
ATOM 589 C C . ASP A 1 82 ? -2.392 2.492 11.336 1.00 91.06 82 ASP A C 1
ATOM 591 O O . ASP A 1 82 ? -3.374 3.149 10.970 1.00 91.06 82 ASP A O 1
ATOM 595 N N . ARG A 1 83 ? -1.228 2.522 10.691 1.00 92.50 83 ARG A N 1
ATOM 596 C CA . ARG A 1 83 ? -0.966 3.286 9.476 1.00 92.50 83 ARG A CA 1
ATOM 597 C C . ARG A 1 83 ? -0.210 2.418 8.487 1.00 92.50 83 ARG A C 1
ATOM 599 O O . ARG A 1 83 ? 0.717 1.701 8.857 1.00 92.50 83 ARG A O 1
ATOM 606 N N . VAL A 1 84 ? -0.567 2.530 7.218 1.00 92.75 84 VAL A N 1
ATOM 607 C CA . VAL A 1 84 ? 0.139 1.876 6.120 1.00 92.75 84 VAL A CA 1
ATOM 608 C C . VAL A 1 84 ? 0.725 2.936 5.209 1.00 92.75 84 VAL A C 1
ATOM 610 O O . VAL A 1 84 ? 0.010 3.826 4.755 1.00 92.75 84 VAL A O 1
ATOM 613 N N . ALA A 1 85 ? 2.019 2.834 4.931 1.00 90.69 85 ALA A N 1
ATOM 614 C CA . ALA A 1 85 ? 2.714 3.695 3.986 1.00 90.69 85 ALA A CA 1
ATOM 615 C C . ALA A 1 85 ? 3.338 2.847 2.879 1.00 90.69 85 ALA A C 1
ATOM 617 O O . ALA A 1 85 ? 3.945 1.812 3.161 1.00 90.69 85 ALA A O 1
ATOM 618 N N . LEU A 1 86 ? 3.184 3.299 1.636 1.00 89.06 86 LEU A N 1
ATOM 619 C CA . LEU A 1 86 ? 3.943 2.802 0.496 1.00 89.06 86 LEU A CA 1
ATOM 620 C C . LEU A 1 86 ? 4.893 3.912 0.056 1.00 89.06 86 LEU A C 1
ATOM 622 O O . LEU A 1 86 ? 4.495 5.071 -0.004 1.00 89.06 86 LEU A O 1
ATOM 626 N N . GLU A 1 87 ? 6.135 3.571 -0.242 1.00 86.56 87 GLU A N 1
ATOM 627 C CA . GLU A 1 87 ? 7.157 4.503 -0.713 1.00 86.56 87 GLU A CA 1
ATOM 628 C C . GLU A 1 87 ? 7.826 3.902 -1.944 1.00 86.56 87 GLU A C 1
ATOM 630 O O . GLU A 1 87 ? 7.984 2.685 -2.038 1.00 86.56 87 GLU A O 1
ATOM 635 N N . PHE A 1 88 ? 8.181 4.754 -2.904 1.00 82.38 88 PHE A N 1
ATOM 636 C CA . PHE A 1 88 ? 8.795 4.332 -4.158 1.00 82.3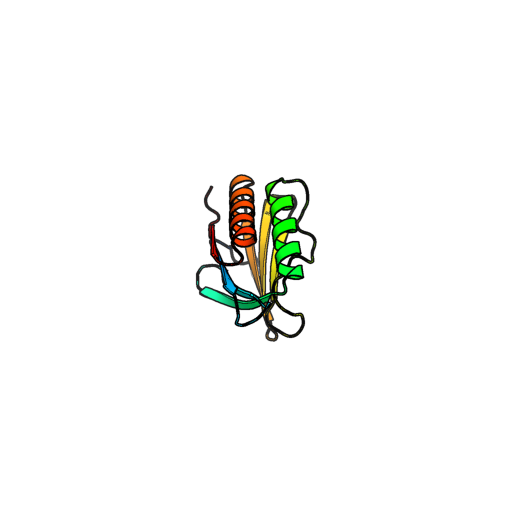8 88 PHE A CA 1
ATOM 637 C C . PHE A 1 88 ? 10.031 5.181 -4.427 1.00 82.38 88 PHE A C 1
ATOM 639 O O . PHE A 1 88 ? 9.958 6.412 -4.543 1.00 82.38 88 PHE A O 1
ATOM 646 N N . ASP A 1 89 ? 11.165 4.508 -4.521 1.00 80.06 89 ASP A N 1
ATOM 647 C CA . ASP A 1 89 ? 12.459 5.102 -4.786 1.00 80.06 89 ASP A CA 1
ATOM 648 C C . ASP A 1 89 ? 12.693 5.278 -6.287 1.00 80.06 89 ASP A C 1
ATOM 650 O O . ASP A 1 89 ? 12.112 4.599 -7.136 1.00 80.06 89 ASP A O 1
ATOM 654 N N . ALA A 1 90 ? 13.571 6.220 -6.632 1.00 77.00 90 ALA A N 1
ATOM 655 C CA . ALA A 1 90 ? 13.911 6.517 -8.023 1.00 77.00 90 ALA A CA 1
ATOM 656 C C . ALA A 1 90 ? 14.591 5.339 -8.751 1.00 77.00 90 ALA A C 1
ATOM 658 O O . ALA A 1 90 ? 14.640 5.329 -9.980 1.00 77.00 90 ALA A O 1
ATOM 659 N N . ASP A 1 91 ? 15.116 4.362 -8.008 1.00 77.62 91 ASP A N 1
ATOM 660 C CA . ASP A 1 91 ? 15.711 3.137 -8.545 1.00 77.62 91 ASP A CA 1
ATOM 661 C C . ASP A 1 91 ? 14.685 2.015 -8.807 1.00 77.62 91 ASP A C 1
ATOM 663 O O . ASP A 1 91 ? 15.059 0.950 -9.297 1.00 77.62 91 ASP A O 1
ATOM 667 N N . GLY A 1 92 ? 13.396 2.262 -8.538 1.00 77.38 92 GLY A N 1
ATOM 668 C CA . GLY A 1 92 ? 12.315 1.286 -8.690 1.00 77.38 92 GLY A CA 1
ATOM 669 C C . GLY A 1 92 ? 12.081 0.419 -7.451 1.00 77.38 92 GLY A C 1
ATOM 670 O O . GLY A 1 92 ? 11.198 -0.442 -7.466 1.00 77.38 92 GLY A O 1
ATOM 671 N N . THR A 1 93 ? 12.826 0.639 -6.367 1.00 84.31 93 THR A N 1
ATOM 672 C CA . THR A 1 93 ? 12.558 -0.024 -5.092 1.00 84.31 93 THR A CA 1
ATOM 673 C C . THR A 1 93 ? 11.256 0.501 -4.501 1.00 84.31 93 THR A C 1
ATOM 675 O O . THR A 1 93 ? 11.006 1.701 -4.431 1.00 84.31 93 THR A O 1
ATOM 678 N N . MET A 1 94 ? 10.407 -0.419 -4.070 1.00 87.38 94 MET A N 1
ATOM 679 C CA . MET A 1 94 ? 9.206 -0.141 -3.306 1.00 87.38 94 MET A CA 1
ATOM 680 C C . MET A 1 94 ? 9.454 -0.520 -1.852 1.00 87.38 94 MET A C 1
ATOM 682 O O . MET A 1 94 ? 9.913 -1.627 -1.583 1.00 87.38 94 MET A O 1
ATOM 686 N N . SER A 1 95 ? 9.065 0.346 -0.923 1.00 89.25 95 SER A N 1
ATOM 687 C CA . SER A 1 95 ? 8.993 0.040 0.504 1.00 89.25 95 SER A CA 1
ATOM 688 C C . SER A 1 95 ? 7.535 0.044 0.959 1.00 89.25 95 SER A C 1
ATOM 690 O O . SER A 1 95 ? 6.790 0.980 0.685 1.00 89.25 95 SER A O 1
ATOM 692 N N . ALA A 1 96 ? 7.110 -1.000 1.666 1.00 91.19 96 ALA A N 1
ATOM 693 C CA . ALA A 1 96 ? 5.793 -1.085 2.287 1.00 91.19 96 ALA A CA 1
ATOM 694 C C . ALA A 1 96 ? 5.952 -1.187 3.801 1.00 91.19 96 ALA A C 1
ATOM 696 O O . ALA A 1 96 ? 6.566 -2.127 4.308 1.00 91.19 96 ALA A O 1
ATOM 697 N N . THR A 1 97 ? 5.375 -0.233 4.525 1.00 92.81 97 THR A N 1
ATOM 698 C CA . THR A 1 97 ? 5.457 -0.164 5.983 1.00 92.81 97 THR A CA 1
ATOM 699 C C . THR A 1 97 ? 4.075 -0.291 6.596 1.00 92.81 97 THR A C 1
ATOM 701 O O . THR A 1 97 ? 3.185 0.503 6.295 1.00 92.81 97 THR A O 1
ATOM 704 N N . ILE A 1 98 ? 3.920 -1.244 7.514 1.00 94.19 98 ILE A N 1
ATOM 705 C CA . ILE A 1 98 ? 2.817 -1.256 8.475 1.00 94.19 98 ILE A CA 1
ATOM 706 C C . ILE A 1 98 ? 3.352 -0.698 9.793 1.00 94.19 98 ILE A C 1
ATOM 708 O O . ILE A 1 98 ? 4.168 -1.334 10.464 1.00 94.19 98 ILE A O 1
ATOM 712 N N . ALA A 1 99 ? 2.889 0.490 10.167 1.00 93.00 99 ALA A N 1
ATOM 713 C CA . ALA A 1 99 ? 3.170 1.119 11.446 1.00 93.00 99 ALA A CA 1
ATOM 714 C C . ALA A 1 99 ? 2.009 0.874 12.413 1.00 93.00 99 ALA A C 1
ATOM 716 O O . ALA A 1 99 ? 0.855 1.140 12.091 1.00 93.00 99 ALA A O 1
ATOM 717 N N . ARG A 1 100 ? 2.334 0.376 13.604 1.00 91.12 100 ARG A N 1
ATOM 718 C CA . ARG A 1 100 ? 1.409 0.162 14.719 1.00 91.12 100 ARG A CA 1
ATOM 719 C C . ARG A 1 100 ? 1.890 0.974 15.920 1.00 91.12 100 ARG A C 1
ATOM 721 O O . ARG A 1 100 ? 3.090 1.251 16.015 1.00 91.12 100 ARG A O 1
ATOM 728 N N . PRO A 1 101 ? 1.029 1.263 16.909 1.00 87.94 101 PRO A N 1
ATOM 729 C CA . PRO A 1 101 ? 1.461 1.915 18.148 1.00 87.94 101 PRO A CA 1
ATOM 730 C C . PRO A 1 101 ? 2.604 1.179 18.870 1.00 87.94 101 PRO A C 1
ATOM 732 O O . PRO A 1 101 ? 3.395 1.786 19.585 1.00 87.94 101 PRO A O 1
ATOM 735 N N . THR A 1 102 ? 2.707 -0.138 18.674 1.00 87.81 102 THR A N 1
ATOM 736 C CA . THR A 1 102 ? 3.729 -0.999 19.284 1.00 87.81 102 THR A CA 1
ATOM 737 C C . THR A 1 102 ? 5.023 -1.109 18.474 1.00 87.81 102 THR A C 1
ATOM 739 O O . THR A 1 102 ? 5.959 -1.761 18.929 1.00 87.81 102 THR A O 1
ATOM 742 N N . GLY A 1 103 ? 5.080 -0.532 17.273 1.00 90.06 103 GLY A N 1
ATOM 743 C CA . GLY A 1 103 ? 6.233 -0.612 16.380 1.00 90.06 103 GLY A CA 1
ATOM 744 C C . GLY A 1 103 ? 5.840 -0.686 14.908 1.00 90.06 103 GLY A C 1
ATOM 745 O O . GLY A 1 103 ? 4.682 -0.917 14.563 1.00 90.06 103 GLY A O 1
ATOM 746 N N . ALA A 1 104 ? 6.824 -0.508 14.032 1.00 91.50 104 ALA A N 1
ATOM 747 C CA . ALA A 1 104 ? 6.642 -0.580 12.590 1.00 91.50 104 ALA A CA 1
ATOM 748 C C . ALA A 1 104 ? 7.378 -1.783 12.002 1.00 91.50 104 ALA A C 1
ATOM 750 O O . ALA A 1 104 ? 8.405 -2.215 12.527 1.00 91.50 104 ALA A O 1
ATOM 751 N N . ARG A 1 105 ? 6.850 -2.303 10.896 1.00 93.44 105 ARG A N 1
ATOM 752 C CA . ARG A 1 105 ? 7.517 -3.314 10.086 1.00 93.44 105 ARG A CA 1
ATOM 753 C C . ARG A 1 105 ? 7.517 -2.873 8.634 1.00 93.44 105 ARG A C 1
ATOM 755 O O . ARG A 1 105 ? 6.454 -2.606 8.075 1.00 93.44 105 ARG A O 1
ATOM 762 N N . THR A 1 106 ? 8.708 -2.822 8.055 1.00 93.50 106 THR A N 1
ATOM 763 C CA . THR A 1 106 ? 8.939 -2.405 6.673 1.00 93.50 106 THR A CA 1
ATOM 764 C C . THR A 1 106 ? 9.425 -3.593 5.863 1.00 93.50 106 THR A C 1
ATOM 766 O O . THR A 1 106 ? 10.236 -4.380 6.348 1.00 93.50 106 THR A O 1
ATOM 769 N N . PHE A 1 107 ? 8.921 -3.709 4.642 1.00 92.75 107 PHE A N 1
ATOM 770 C CA . PHE A 1 107 ? 9.350 -4.679 3.645 1.00 92.75 107 PHE A CA 1
ATOM 771 C C . PHE A 1 107 ? 9.735 -3.954 2.362 1.00 92.75 107 PHE A C 1
ATOM 773 O O . PHE A 1 107 ? 9.146 -2.913 2.066 1.00 92.75 107 PHE A O 1
ATOM 780 N N . THR A 1 108 ? 10.665 -4.508 1.587 1.00 92.31 108 THR A N 1
ATOM 781 C CA . THR A 1 108 ? 11.106 -3.904 0.321 1.00 92.31 108 THR A CA 1
ATOM 782 C C . THR A 1 108 ? 10.986 -4.856 -0.860 1.00 92.31 108 THR A C 1
ATOM 784 O O . THR A 1 108 ? 11.203 -6.055 -0.729 1.00 92.31 108 THR A O 1
ATOM 787 N N . ALA A 1 109 ? 10.643 -4.329 -2.030 1.00 90.12 109 ALA A N 1
ATOM 788 C CA . ALA A 1 109 ? 10.599 -5.066 -3.288 1.00 90.12 109 ALA A CA 1
ATOM 789 C C . ALA A 1 109 ? 11.333 -4.291 -4.378 1.00 90.12 109 ALA A C 1
ATOM 791 O O . ALA A 1 109 ? 11.150 -3.083 -4.502 1.00 90.12 109 ALA A O 1
ATOM 792 N N . ALA A 1 110 ? 12.082 -4.988 -5.230 1.00 84.38 110 ALA A N 1
ATOM 793 C CA . ALA A 1 110 ? 12.496 -4.429 -6.511 1.00 84.38 110 ALA A CA 1
ATOM 794 C C . ALA A 1 110 ? 11.292 -4.488 -7.468 1.00 84.38 110 ALA A C 1
ATOM 796 O O . ALA A 1 110 ? 10.985 -5.540 -8.023 1.00 84.38 110 ALA A O 1
ATOM 797 N N . GLY A 1 111 ? 10.554 -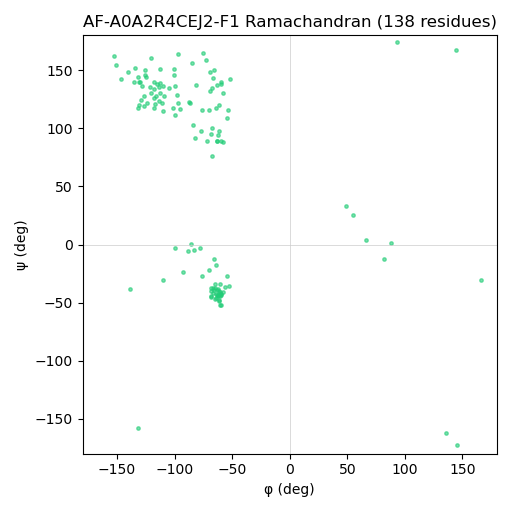3.387 -7.607 1.00 76.06 111 GLY A N 1
ATOM 798 C CA . GLY A 1 111 ? 9.387 -3.324 -8.482 1.00 76.06 111 GLY A CA 1
ATOM 799 C C . GLY A 1 111 ? 9.792 -2.969 -9.909 1.00 76.06 111 GLY A C 1
ATOM 800 O O . GLY A 1 111 ? 10.346 -1.898 -10.152 1.00 76.06 111 GLY A O 1
ATOM 801 N N . SER A 1 112 ? 9.478 -3.820 -10.889 1.00 81.31 112 SER A N 1
ATOM 802 C CA . SER A 1 112 ? 9.604 -3.411 -12.291 1.00 81.31 112 SER A CA 1
ATOM 803 C C . SER A 1 112 ? 8.596 -2.298 -12.607 1.00 81.31 112 SER A C 1
ATOM 805 O O . SER A 1 112 ? 7.497 -2.255 -12.049 1.00 81.31 112 SER A O 1
ATOM 807 N N . ALA A 1 113 ? 8.924 -1.407 -13.547 1.00 80.62 113 ALA A N 1
ATOM 808 C CA . ALA A 1 113 ? 8.008 -0.343 -13.977 1.00 80.62 113 ALA A CA 1
ATOM 809 C C . ALA A 1 113 ? 6.629 -0.890 -14.399 1.00 80.62 113 ALA A C 1
ATOM 811 O O . ALA A 1 113 ? 5.597 -0.283 -14.123 1.00 80.62 113 ALA A O 1
ATOM 812 N N . ALA A 1 114 ? 6.608 -2.075 -15.018 1.00 84.44 114 ALA A N 1
ATOM 813 C CA . ALA A 1 114 ? 5.381 -2.754 -15.410 1.00 84.44 114 ALA A CA 1
ATOM 814 C C . ALA A 1 114 ? 4.570 -3.249 -14.201 1.00 84.44 114 ALA A C 1
ATOM 816 O O . ALA A 1 114 ? 3.343 -3.139 -14.207 1.00 84.44 114 ALA A O 1
ATOM 817 N N . ALA A 1 115 ? 5.229 -3.781 -13.167 1.00 85.31 115 ALA A N 1
ATOM 818 C CA . ALA A 1 115 ? 4.567 -4.189 -11.932 1.00 85.31 115 ALA A CA 1
ATOM 819 C C . ALA A 1 115 ? 3.981 -2.980 -11.186 1.00 85.31 115 ALA A C 1
ATOM 821 O O . ALA A 1 115 ? 2.863 -3.061 -10.676 1.00 85.31 115 ALA A O 1
ATOM 822 N N . LEU A 1 116 ? 4.694 -1.852 -11.165 1.00 84.94 116 LEU A N 1
ATOM 823 C CA . LEU A 1 116 ? 4.221 -0.605 -10.558 1.00 84.94 116 LEU A CA 1
ATOM 824 C C . LEU A 1 116 ? 3.032 -0.000 -11.314 1.00 84.94 116 LEU A C 1
ATOM 826 O O . LEU A 1 116 ? 2.055 0.408 -10.691 1.00 84.94 116 LEU A O 1
ATOM 830 N N . ALA A 1 117 ? 3.065 -0.006 -12.649 1.00 86.50 117 ALA A N 1
ATOM 831 C CA . ALA A 1 117 ? 1.938 0.438 -13.468 1.00 86.50 117 ALA A CA 1
ATOM 832 C C . ALA A 1 117 ? 0.681 -0.412 -13.220 1.00 86.50 117 ALA A C 1
ATOM 834 O O . ALA A 1 117 ? -0.398 0.133 -13.018 1.00 86.50 117 ALA A O 1
ATOM 835 N N . ARG A 1 118 ? 0.822 -1.743 -13.125 1.00 89.94 118 ARG A N 1
ATOM 836 C CA . ARG A 1 118 ? -0.292 -2.647 -12.781 1.00 89.94 118 ARG A CA 1
ATOM 837 C C . ARG A 1 118 ? -0.883 -2.368 -11.399 1.00 89.94 118 ARG A C 1
ATOM 839 O O . ARG A 1 118 ? -2.102 -2.448 -11.237 1.00 89.94 118 ARG A O 1
ATOM 846 N N . LEU A 1 119 ? -0.037 -2.062 -10.410 1.00 89.62 119 LEU A N 1
ATOM 847 C CA . LEU A 1 119 ? -0.485 -1.661 -9.074 1.00 89.62 119 LEU A CA 1
ATOM 848 C C . LEU A 1 119 ? -1.317 -0.376 -9.143 1.00 89.62 119 LEU A C 1
ATOM 850 O O . LEU A 1 119 ? -2.418 -0.334 -8.597 1.00 89.62 119 LEU A O 1
ATOM 854 N N . ALA A 1 120 ? -0.803 0.638 -9.842 1.00 89.38 120 ALA A N 1
ATOM 855 C CA . ALA A 1 120 ? -1.474 1.919 -10.022 1.00 89.38 120 ALA A CA 1
ATOM 856 C C . ALA A 1 120 ? -2.818 1.773 -10.748 1.00 89.38 120 ALA A C 1
ATOM 858 O O . ALA A 1 120 ? -3.834 2.260 -10.259 1.00 89.38 120 ALA A O 1
ATOM 859 N N . ASP A 1 121 ? -2.850 1.031 -11.856 1.00 91.25 121 ASP A N 1
ATOM 86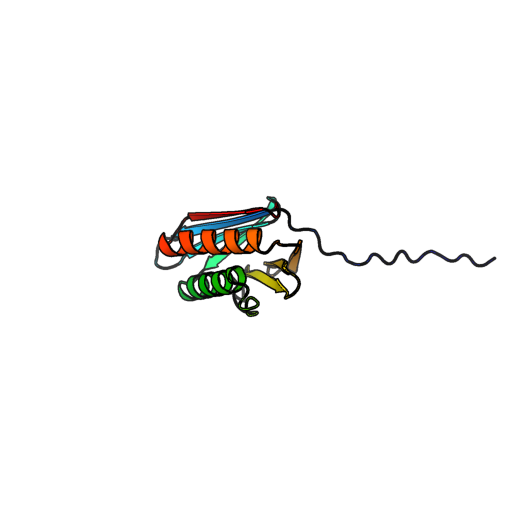0 C CA . ASP A 1 121 ? -4.075 0.772 -12.615 1.00 91.25 121 ASP A CA 1
ATOM 861 C C . ASP A 1 121 ? -5.124 0.054 -11.758 1.00 91.25 121 ASP A C 1
ATOM 863 O O . ASP A 1 121 ? -6.298 0.426 -11.763 1.00 91.25 121 ASP A O 1
ATOM 867 N N . SER A 1 122 ? -4.707 -0.955 -10.985 1.00 91.88 122 SER A N 1
ATOM 868 C CA . SER A 1 122 ? -5.607 -1.703 -10.098 1.00 91.88 122 SER A CA 1
ATOM 869 C C . SER A 1 122 ? -6.182 -0.810 -8.998 1.00 91.88 122 SER A C 1
ATOM 871 O O . SER A 1 122 ? -7.382 -0.869 -8.724 1.00 91.88 122 SER A O 1
ATOM 873 N N . MET A 1 123 ? -5.349 0.048 -8.402 1.00 91.62 123 MET A N 1
ATOM 874 C CA . MET A 1 123 ? -5.792 1.034 -7.418 1.00 91.62 123 MET A CA 1
ATOM 875 C C . MET A 1 123 ? -6.811 2.002 -8.023 1.00 91.62 123 MET A C 1
ATOM 877 O O . MET A 1 123 ? -7.860 2.229 -7.423 1.00 91.62 123 MET A O 1
ATOM 881 N N . HIS A 1 124 ? -6.556 2.494 -9.234 1.00 90.69 124 HIS A N 1
ATOM 882 C CA . HIS A 1 124 ? -7.458 3.407 -9.922 1.00 90.69 124 HIS A CA 1
ATOM 883 C C . HIS A 1 124 ? -8.817 2.767 -10.235 1.00 90.69 124 HIS A C 1
ATOM 885 O O . HIS A 1 124 ? -9.861 3.395 -10.058 1.00 90.69 124 HIS A O 1
ATOM 891 N N . GLN A 1 125 ? -8.845 1.488 -10.628 1.00 91.75 125 GLN A N 1
ATOM 892 C CA . GLN A 1 125 ? -10.110 0.765 -10.811 1.00 91.75 125 GLN A CA 1
ATOM 893 C C . GLN A 1 125 ? -10.907 0.660 -9.506 1.00 91.75 125 GLN A C 1
ATOM 895 O O . GLN A 1 125 ? -12.116 0.900 -9.502 1.00 91.75 125 GLN A O 1
ATOM 900 N N . VAL A 1 126 ? -10.240 0.356 -8.389 1.00 90.69 126 VAL A N 1
ATOM 901 C CA . VAL A 1 126 ? -10.885 0.353 -7.068 1.00 90.69 126 VAL A CA 1
ATOM 902 C C . VAL A 1 126 ? -11.335 1.763 -6.676 1.00 90.69 126 VAL A C 1
ATOM 904 O O . VAL A 1 126 ? -12.401 1.921 -6.079 1.00 90.69 126 VAL A O 1
ATOM 907 N N . ALA A 1 127 ? -10.591 2.799 -7.070 1.00 87.25 127 ALA A N 1
ATOM 908 C CA . ALA A 1 127 ? -10.967 4.183 -6.828 1.00 87.25 127 ALA A CA 1
ATOM 909 C C . ALA A 1 127 ? -12.268 4.585 -7.529 1.00 87.25 127 ALA A C 1
ATOM 911 O O . ALA A 1 127 ? -13.143 5.189 -6.905 1.00 87.25 127 ALA A O 1
ATOM 912 N N . LEU A 1 128 ? -12.433 4.175 -8.787 1.00 87.81 128 LEU A N 1
ATOM 913 C CA . LEU A 1 128 ? -13.655 4.389 -9.562 1.00 87.81 128 LEU A CA 1
ATOM 914 C C . LEU A 1 128 ? -14.847 3.582 -9.029 1.00 87.81 128 LEU A C 1
ATOM 916 O O . LEU A 1 128 ? -15.975 4.074 -9.046 1.00 87.81 128 LEU A O 1
ATOM 920 N N . ALA A 1 129 ? -14.611 2.353 -8.563 1.00 88.31 129 ALA A N 1
ATOM 921 C CA . ALA A 1 129 ? -15.655 1.489 -8.013 1.00 88.31 129 ALA A CA 1
ATOM 922 C C . ALA A 1 129 ? -16.084 1.898 -6.592 1.00 88.31 129 ALA A C 1
ATOM 924 O O . ALA A 1 129 ? -17.217 1.647 -6.186 1.00 88.31 129 ALA A O 1
ATOM 925 N N . GLY A 1 130 ? -15.187 2.529 -5.832 1.00 84.31 130 GLY A N 1
ATOM 926 C CA . GLY A 1 130 ? -15.395 2.904 -4.435 1.00 84.31 130 GLY A CA 1
ATOM 927 C C . GLY A 1 130 ? -15.152 1.769 -3.433 1.00 84.31 130 GLY A C 1
ATOM 928 O O . GLY A 1 130 ? -15.029 2.051 -2.240 1.00 84.31 130 GLY A O 1
ATOM 929 N N . GLU A 1 131 ? -15.033 0.528 -3.893 1.00 89.25 131 GLU A N 1
ATOM 930 C CA . GLU A 1 131 ? -14.663 -0.662 -3.125 1.00 89.25 131 GLU A CA 1
ATOM 931 C C . GLU A 1 131 ? -13.985 -1.684 -4.044 1.00 89.25 131 GLU A C 1
ATOM 933 O O . GLU A 1 131 ? -14.101 -1.606 -5.269 1.00 89.25 131 GLU A O 1
ATOM 938 N N . GLY A 1 132 ? -13.268 -2.646 -3.465 1.00 91.94 132 GLY A N 1
ATOM 939 C CA . GLY A 1 132 ? -12.647 -3.727 -4.222 1.00 91.94 132 GLY A CA 1
ATOM 940 C C . GLY A 1 132 ? -11.309 -4.179 -3.657 1.00 91.94 132 GLY A C 1
ATOM 941 O O . GLY A 1 132 ? -10.880 -3.761 -2.582 1.00 91.94 132 GLY A O 1
ATOM 942 N N . THR A 1 133 ? -10.647 -5.053 -4.407 1.00 94.44 133 THR A N 1
ATOM 943 C CA . THR A 1 133 ? -9.378 -5.664 -4.013 1.00 94.44 133 THR A CA 1
ATOM 944 C C . THR A 1 133 ? -8.300 -5.339 -5.032 1.00 94.44 133 THR A C 1
ATOM 946 O O . THR A 1 133 ? -8.480 -5.542 -6.231 1.00 94.44 133 THR A O 1
ATOM 949 N N . VAL A 1 134 ? -7.162 -4.878 -4.530 1.00 93.50 134 VAL A N 1
ATOM 950 C CA . VAL A 1 134 ? -5.903 -4.775 -5.256 1.00 93.50 134 VAL A CA 1
ATOM 951 C C . VAL A 1 134 ? -5.035 -5.945 -4.826 1.00 93.50 134 VAL A C 1
ATOM 953 O O . VAL A 1 134 ? -4.673 -6.050 -3.655 1.00 93.50 134 VAL A O 1
ATOM 956 N N . ASP A 1 135 ? -4.699 -6.812 -5.773 1.00 93.38 135 ASP A N 1
ATOM 957 C CA . ASP A 1 135 ? -3.727 -7.883 -5.591 1.00 93.38 135 ASP A CA 1
ATOM 958 C C . ASP A 1 135 ? -2.487 -7.566 -6.419 1.00 93.38 135 ASP A C 1
ATOM 960 O O . ASP A 1 135 ? -2.550 -7.406 -7.638 1.00 93.38 135 ASP A O 1
ATOM 964 N N . TRP A 1 136 ? -1.347 -7.483 -5.746 1.00 91.94 136 TRP A N 1
ATOM 965 C CA . TRP A 1 136 ? -0.069 -7.194 -6.363 1.00 91.94 136 TRP A CA 1
ATOM 966 C C . TRP A 1 136 ? 0.981 -8.207 -5.931 1.00 91.94 136 TRP A C 1
ATOM 968 O O . TRP A 1 136 ? 1.064 -8.613 -4.771 1.00 91.94 136 TRP A O 1
ATOM 978 N N . THR A 1 137 ? 1.809 -8.608 -6.886 1.00 88.75 137 THR A N 1
ATOM 979 C CA . THR A 1 137 ? 2.969 -9.467 -6.657 1.00 88.75 137 THR A CA 1
ATOM 980 C C . THR A 1 137 ? 4.151 -8.882 -7.407 1.00 88.75 137 THR A C 1
ATOM 982 O O . THR A 1 137 ? 3.965 -8.234 -8.436 1.00 88.75 137 THR A O 1
ATOM 985 N N . VAL A 1 138 ? 5.356 -9.134 -6.903 1.00 81.12 138 VAL A N 1
ATOM 986 C CA . VAL A 1 138 ? 6.603 -8.618 -7.492 1.00 81.12 138 VAL A CA 1
ATOM 987 C C . VAL A 1 138 ? 6.901 -9.203 -8.880 1.00 81.12 138 VAL A C 1
ATOM 989 O O . VAL A 1 138 ? 7.751 -8.680 -9.588 1.00 81.12 138 VAL A O 1
ATOM 992 N N . ALA A 1 139 ? 6.197 -10.258 -9.302 1.00 67.69 139 ALA A N 1
ATOM 993 C CA . ALA A 1 139 ? 6.499 -10.961 -10.544 1.00 67.69 139 ALA A CA 1
ATOM 994 C C . ALA A 1 139 ? 6.446 -10.051 -11.794 1.00 67.69 139 ALA A C 1
ATOM 996 O O . ALA A 1 139 ? 5.470 -9.317 -12.023 1.00 67.69 139 ALA A O 1
ATOM 997 N N . ASP A 1 140 ? 7.519 -10.158 -12.588 1.00 51.84 140 ASP A N 1
ATOM 998 C CA . ASP A 1 140 ? 7.728 -9.512 -13.891 1.00 51.84 140 ASP A CA 1
ATOM 999 C C . ASP A 1 140 ? 6.583 -9.746 -14.882 1.00 51.84 140 ASP A C 1
ATOM 1001 O O . ASP A 1 140 ? 6.106 -10.895 -15.030 1.00 51.84 140 ASP A O 1
#

Organism: NCBI:txid2072590

Mean predicted aligned error: 7.67 Å

Nearest PDB structures (foldseek):
  3dip-assembly1_A  TM=4.819E-01  e=8.598E-01  unidentified
  5z5l-assembly1_A  TM=5.177E-01  e=2.307E+00  Canavalia ensiformis
  5z5l-assembly2_C  TM=4.906E-01  e=3.890E+00  Canavalia ensiformis
  4pcr-assembly1_A  TM=3.256E-01  e=2.445E+00  Canavalia brasiliensis
  5z5p-assembly1_A  TM=2.768E-01  e=1.938E+00  Canavalia ensiformis

Foldseek 3Di:
DDPPPPPPPPPVAAAAFFKKKWWWDDDPDQKIWIWIDTPNPDIDIAIAHPVLLVLLLVQLQCLLVLNDWRPPRSKTHDPQAWIWDWTADNQQKIKIWTQGPVGIGIHIANADSVQSNLQSVQSVVCNVVVTDMRIGGRDD

pLDDT: mean 81.67, std 14.63, range [40.38, 95.62]

Sequence (140 aa):
MNDHTEENAMTDQLPELVSLRIEFTLAIGEDKEARVTLNGSDTAIVPVSASQFTDFDAGLAAVGAQTQQLPAGASLGGSEGDRVALEFDADGTMSATIARPTGARTFTAAGSAAALARLADSMHQVALAGEGTVDWTVAD

Solvent-accessible surface area (backbone atoms only — not comparable to full-atom values): 7614 Å² total; per-residue (Å²): 134,83,83,74,77,79,78,75,78,72,71,84,70,65,49,75,42,56,32,42,36,40,36,37,42,73,40,99,71,87,45,32,35,35,40,38,29,41,65,87,67,55,67,49,71,22,57,30,50,67,64,43,51,50,48,34,39,53,33,34,44,34,40,33,67,69,75,42,63,39,58,97,74,39,39,44,32,49,97,90,44,42,27,39,38,60,41,43,48,98,88,35,38,32,38,44,32,49,35,39,90,91,50,68,50,59,25,35,28,76,37,46,69,68,43,41,28,52,47,19,53,41,43,44,54,29,61,77,65,64,38,44,72,34,81,43,52,53,67,130

Radius of gyration: 16.96 Å; Cα contacts (8 Å, |Δi|>4): 283; chains: 1; bounding box: 69×28×35 Å

Secondary structure (DSSP, 8-state):
-------------PPBP-EEEEEEEE-SSS-EEEEEEETTTEEEEEEE-HHHHHHHHHHHHHHHTTS-PPPTT-EEE-TTS-EEEEEE-TTSEEEEEEEETTEEEEEEEE--HHHHHHHHHHHHHHHHHSSEEEEEE---